Protein AF-A0A956C033-F1 (afdb_monomer_lite)

pLDDT: mean 90.78, std 7.64, range [58.97, 96.88]

Radius of gyration: 11.68 Å; chains: 1; bounding box: 32×24×28 Å

Foldseek 3Di:
DALVLLVVLCVVVVNPLLSSLQVQLQVVCVVVVHPNDGGDLVSSQVSSQVSQVNVVHDRDDSVVSVVVVVVVVD

Structure (mmCIF, N/CA/C/O backbone):
data_AF-A0A956C033-F1
#
_entry.id   AF-A0A956C033-F1
#
loop_
_atom_site.group_PDB
_atom_site.id
_atom_site.type_symbol
_atom_site.label_atom_id
_atom_site.label_alt_id
_atom_site.label_comp_id
_atom_site.label_asym_id
_atom_site.label_entity_id
_atom_site.label_seq_id
_atom_site.pdbx_PDB_ins_code
_atom_site.Cartn_x
_atom_site.Cartn_y
_atom_site.Cartn_z
_atom_site.occupancy
_atom_site.B_iso_or_equiv
_atom_site.auth_seq_id
_atom_site.auth_com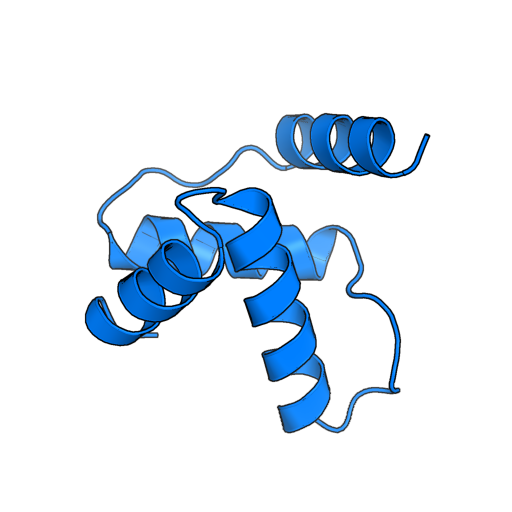p_id
_atom_site.auth_asym_id
_atom_site.auth_atom_id
_atom_site.pdbx_PDB_model_num
ATOM 1 N N . MET A 1 1 ? -12.446 -0.681 -6.847 1.00 84.81 1 MET A N 1
ATOM 2 C CA . MET A 1 1 ? -11.968 -1.519 -5.739 1.00 84.81 1 MET A CA 1
ATOM 3 C C . MET A 1 1 ? -13.039 -1.584 -4.674 1.00 84.81 1 MET A C 1
ATOM 5 O O . MET A 1 1 ? -13.550 -0.540 -4.273 1.00 84.81 1 MET A O 1
ATOM 9 N N . SER A 1 2 ? -13.403 -2.799 -4.296 1.00 94.75 2 SER A N 1
ATOM 10 C CA . SER A 1 2 ? -14.335 -3.146 -3.225 1.00 94.75 2 SER A CA 1
ATOM 11 C C . SER A 1 2 ? -13.627 -3.223 -1.864 1.00 94.75 2 SER A C 1
ATOM 13 O O . SER A 1 2 ? -12.397 -3.182 -1.789 1.00 94.75 2 SER A O 1
ATOM 15 N N . LEU A 1 3 ? -14.405 -3.328 -0.780 1.00 94.81 3 LEU A N 1
ATOM 16 C CA . LEU A 1 3 ? -13.865 -3.550 0.565 1.00 94.81 3 LEU A CA 1
ATOM 17 C C . LEU A 1 3 ? -13.173 -4.917 0.677 1.00 94.81 3 LEU A C 1
ATOM 19 O O . LEU A 1 3 ? -12.092 -4.996 1.245 1.00 94.81 3 LEU A O 1
ATOM 23 N N . GLU A 1 4 ? -13.769 -5.965 0.110 1.00 96.56 4 GLU A N 1
ATOM 24 C CA . GLU A 1 4 ? -13.239 -7.336 0.146 1.00 96.56 4 GLU A CA 1
ATOM 25 C C . GLU A 1 4 ? -11.864 -7.426 -0.524 1.00 96.56 4 GLU A C 1
ATOM 27 O O . GLU A 1 4 ? -10.927 -7.960 0.063 1.00 96.56 4 GLU A O 1
ATOM 32 N N . GLU A 1 5 ? -11.705 -6.815 -1.702 1.00 94.88 5 GLU A N 1
ATOM 33 C CA . GLU A 1 5 ? -10.405 -6.726 -2.378 1.00 94.88 5 GLU A CA 1
ATOM 34 C C . GLU A 1 5 ? -9.376 -5.976 -1.523 1.00 94.88 5 GLU A C 1
ATOM 36 O O . GLU A 1 5 ? -8.237 -6.417 -1.392 1.00 94.88 5 GLU A O 1
ATOM 41 N N . ALA A 1 6 ? -9.768 -4.854 -0.908 1.00 94.44 6 ALA A N 1
ATOM 42 C CA . ALA A 1 6 ? -8.866 -4.069 -0.069 1.00 94.44 6 ALA A CA 1
ATOM 43 C C . ALA A 1 6 ? -8.382 -4.853 1.160 1.00 94.44 6 ALA A C 1
ATOM 45 O O . ALA A 1 6 ? -7.216 -4.740 1.539 1.00 94.44 6 ALA A O 1
ATOM 46 N N . LEU A 1 7 ? -9.270 -5.641 1.773 1.00 95.56 7 LEU A N 1
ATOM 47 C CA . LEU A 1 7 ? -8.932 -6.511 2.896 1.00 95.56 7 LEU A CA 1
ATOM 48 C C . LEU A 1 7 ? -8.009 -7.648 2.459 1.00 95.56 7 LEU A C 1
ATOM 50 O O . LEU A 1 7 ? -7.015 -7.880 3.131 1.00 95.56 7 LEU A O 1
ATOM 54 N N . ALA A 1 8 ? -8.245 -8.268 1.301 1.00 96.88 8 ALA A N 1
ATOM 55 C CA . ALA A 1 8 ? -7.369 -9.320 0.7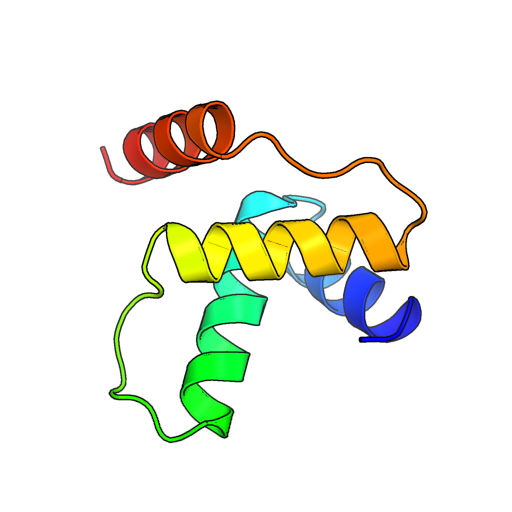87 1.00 96.88 8 ALA A CA 1
ATOM 56 C C . ALA A 1 8 ? -5.917 -8.842 0.585 1.00 96.88 8 ALA A C 1
ATOM 58 O O . ALA A 1 8 ? -4.979 -9.538 0.976 1.00 96.88 8 ALA A O 1
ATOM 59 N N . TYR A 1 9 ? -5.714 -7.634 0.039 1.00 96.69 9 TYR A N 1
ATOM 60 C CA . TYR A 1 9 ? -4.369 -7.056 -0.079 1.00 96.69 9 TYR A CA 1
ATOM 61 C C . TYR A 1 9 ? -3.727 -6.795 1.288 1.00 96.69 9 TYR A C 1
ATOM 63 O O . TYR A 1 9 ? -2.540 -7.063 1.462 1.00 96.69 9 TYR A O 1
ATOM 71 N N . LEU A 1 10 ? -4.492 -6.301 2.264 1.00 95.94 10 LEU A N 1
ATOM 72 C CA . LEU A 1 10 ? -3.982 -6.052 3.615 1.00 95.94 10 LEU A CA 1
ATOM 73 C C . LEU A 1 10 ? -3.645 -7.342 4.355 1.00 95.94 10 LEU A C 1
ATOM 75 O O . LEU A 1 10 ? -2.596 -7.403 4.986 1.00 95.94 10 LEU A O 1
ATOM 79 N N . ASP A 1 11 ? -4.485 -8.366 4.239 1.00 96.44 11 ASP A N 1
ATOM 80 C CA . ASP A 1 11 ? -4.242 -9.679 4.832 1.00 96.44 11 ASP A CA 1
ATOM 81 C C . ASP A 1 11 ? -2.976 -10.306 4.238 1.00 96.44 11 ASP A C 1
ATOM 83 O O . ASP A 1 11 ? -2.121 -10.792 4.976 1.00 96.44 11 ASP A O 1
ATOM 87 N N . SER A 1 12 ? -2.792 -10.210 2.914 1.00 94.94 12 SER A N 1
ATOM 88 C CA . SER A 1 12 ? -1.570 -10.681 2.242 1.00 94.94 12 SER A CA 1
ATOM 89 C C . SER A 1 12 ? -0.309 -9.907 2.643 1.00 94.94 12 SER A C 1
ATOM 91 O O . SER A 1 12 ? 0.797 -10.428 2.530 1.00 94.94 12 SER A O 1
ATOM 93 N N . ALA A 1 13 ? -0.482 -8.670 3.110 1.00 95.12 13 ALA A N 1
ATOM 94 C CA . ALA A 1 13 ? 0.584 -7.790 3.569 1.00 95.12 13 ALA A CA 1
ATOM 95 C C . ALA A 1 13 ? 0.738 -7.790 5.100 1.00 95.12 13 ALA A C 1
ATOM 97 O O . ALA A 1 13 ? 1.408 -6.910 5.635 1.00 95.12 13 ALA A O 1
ATOM 98 N N . GLU A 1 14 ? 0.089 -8.716 5.814 1.00 94.56 14 GLU A N 1
ATOM 99 C CA . GLU A 1 14 ? 0.125 -8.803 7.283 1.00 94.56 14 GLU A CA 1
ATOM 100 C C . GLU A 1 14 ? -0.266 -7.478 7.979 1.00 94.56 14 GLU A C 1
ATOM 102 O O . GLU A 1 14 ? 0.239 -7.118 9.042 1.00 94.56 14 GLU A O 1
ATOM 107 N N . GLY A 1 15 ? -1.176 -6.719 7.361 1.00 92.06 15 GLY A N 1
ATOM 108 C CA . GLY A 1 15 ? -1.634 -5.413 7.836 1.00 92.06 15 GLY A CA 1
ATOM 109 C C . GLY A 1 15 ? -0.729 -4.228 7.473 1.00 92.06 15 GLY A C 1
ATOM 110 O O . GLY A 1 15 ? -1.071 -3.089 7.803 1.00 92.06 15 GLY A O 1
ATOM 111 N N . ASP A 1 16 ? 0.388 -4.439 6.771 1.00 93.81 16 ASP A N 1
ATOM 112 C CA . ASP A 1 16 ? 1.241 -3.358 6.271 1.00 93.81 16 ASP A CA 1
ATOM 113 C C . ASP A 1 16 ? 0.572 -2.641 5.087 1.00 93.81 16 ASP A C 1
ATOM 115 O O . ASP A 1 16 ? 0.639 -3.073 3.934 1.00 93.81 16 ASP A O 1
ATOM 119 N N . GLU A 1 17 ? -0.062 -1.499 5.369 1.00 93.88 17 GLU A N 1
ATOM 120 C CA . GLU A 1 17 ? -0.784 -0.713 4.362 1.00 93.88 17 GLU A CA 1
ATOM 121 C C . GLU A 1 17 ? 0.095 -0.273 3.186 1.00 93.88 17 GLU A C 1
ATOM 123 O O . GLU A 1 17 ? -0.394 -0.175 2.060 1.00 93.88 17 GLU A O 1
ATOM 128 N N . LEU A 1 18 ? 1.378 0.005 3.425 1.00 94.19 18 LEU A N 1
ATOM 129 C CA . LEU A 1 18 ? 2.273 0.488 2.379 1.00 94.19 18 LEU A CA 1
ATOM 130 C C . LEU A 1 18 ? 2.764 -0.668 1.499 1.00 94.19 18 LEU A C 1
ATOM 132 O O . LEU A 1 18 ? 2.878 -0.495 0.287 1.00 94.19 18 LEU A O 1
ATOM 136 N N . ALA A 1 19 ? 2.978 -1.855 2.074 1.00 94.75 19 ALA A N 1
ATOM 137 C CA . ALA A 1 19 ? 3.257 -3.063 1.297 1.00 94.75 19 ALA A CA 1
ATOM 138 C C . ALA A 1 19 ? 2.029 -3.505 0.480 1.00 94.75 19 ALA A C 1
ATOM 140 O O . ALA A 1 19 ? 2.159 -3.800 -0.708 1.00 94.75 19 ALA A O 1
ATOM 141 N N . ALA A 1 20 ? 0.830 -3.452 1.070 1.00 96.50 20 ALA A N 1
ATOM 142 C CA . ALA A 1 20 ? -0.428 -3.704 0.368 1.00 96.50 20 ALA A CA 1
ATOM 143 C C . ALA A 1 20 ? -0.635 -2.726 -0.800 1.00 96.50 20 ALA A C 1
ATOM 145 O O . ALA A 1 20 ? -1.007 -3.134 -1.900 1.00 96.50 20 ALA A O 1
ATOM 146 N N . ALA A 1 21 ? -0.360 -1.435 -0.587 1.00 96.06 21 ALA A N 1
ATOM 147 C CA . ALA A 1 21 ? -0.452 -0.419 -1.632 1.00 96.06 21 ALA A CA 1
ATOM 148 C C . ALA A 1 21 ? 0.547 -0.665 -2.767 1.00 96.06 21 ALA A C 1
ATOM 150 O O . ALA A 1 21 ? 0.193 -0.525 -3.935 1.00 96.06 21 ALA A O 1
ATOM 151 N N . PHE A 1 22 ? 1.777 -1.062 -2.437 1.00 95.00 22 PHE A N 1
ATOM 152 C CA . PHE A 1 22 ? 2.794 -1.397 -3.429 1.00 95.00 22 PHE A CA 1
ATOM 153 C C . PHE A 1 22 ? 2.389 -2.615 -4.272 1.00 95.00 22 PHE A C 1
ATOM 155 O O . PHE A 1 22 ? 2.473 -2.570 -5.499 1.00 95.00 22 PHE A O 1
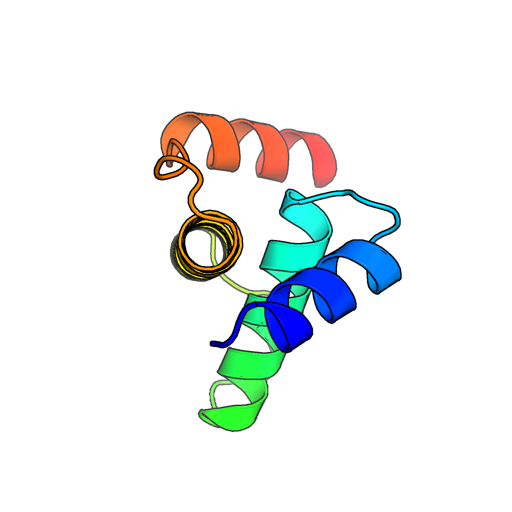ATOM 162 N N . ALA A 1 23 ? 1.889 -3.677 -3.633 1.00 95.12 23 ALA A N 1
ATOM 163 C CA . ALA A 1 23 ? 1.387 -4.864 -4.322 1.00 95.12 23 ALA A CA 1
ATOM 164 C C . ALA A 1 23 ? 0.210 -4.525 -5.251 1.00 95.12 23 ALA A C 1
ATOM 166 O O . ALA A 1 23 ? 0.241 -4.867 -6.431 1.00 95.12 23 ALA A O 1
ATOM 167 N N . LEU A 1 24 ? -0.771 -3.765 -4.754 1.00 95.38 24 LEU A N 1
ATOM 168 C CA . LEU A 1 24 ? -1.910 -3.307 -5.549 1.00 95.38 24 LEU A CA 1
ATOM 169 C C . LEU A 1 24 ? -1.471 -2.451 -6.746 1.00 95.38 24 LEU A C 1
ATOM 171 O O . LEU A 1 24 ? -2.001 -2.617 -7.843 1.00 95.38 24 LEU A O 1
ATOM 175 N N . ALA A 1 25 ? -0.521 -1.533 -6.560 1.00 95.06 25 ALA A N 1
ATOM 176 C CA . ALA A 1 25 ? -0.008 -0.706 -7.650 1.00 95.06 25 ALA A CA 1
ATOM 177 C C . ALA A 1 25 ? 0.673 -1.560 -8.733 1.00 95.06 25 ALA A C 1
ATOM 179 O O . ALA A 1 25 ? 0.397 -1.390 -9.918 1.00 95.06 25 ALA A O 1
ATOM 180 N N . ARG A 1 26 ? 1.484 -2.546 -8.333 1.00 93.44 26 ARG A N 1
ATOM 181 C CA . ARG A 1 26 ? 2.150 -3.469 -9.263 1.00 93.44 26 ARG A CA 1
ATOM 182 C C . ARG A 1 26 ? 1.155 -4.313 -10.057 1.00 93.44 26 ARG A C 1
ATOM 184 O O . ARG A 1 26 ? 1.310 -4.474 -11.270 1.00 93.44 26 ARG A O 1
ATOM 191 N N . ASP A 1 27 ? 0.137 -4.842 -9.390 1.00 92.94 27 ASP A N 1
ATOM 192 C CA . ASP A 1 27 ? -0.877 -5.675 -10.035 1.00 92.94 27 ASP A CA 1
ATOM 193 C C . ASP A 1 27 ? -1.696 -4.847 -11.035 1.00 92.94 27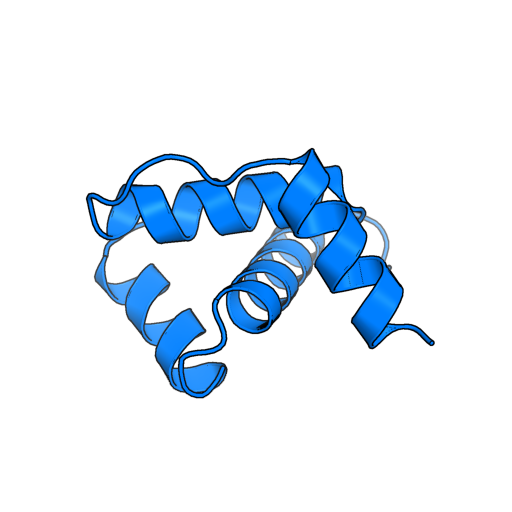 ASP A C 1
ATOM 195 O O . ASP A 1 27 ? -1.948 -5.290 -12.155 1.00 92.94 27 ASP A O 1
ATOM 199 N N . ARG A 1 28 ? -2.022 -3.594 -10.690 1.00 91.81 28 ARG A N 1
ATOM 200 C CA . ARG A 1 28 ? -2.668 -2.652 -11.614 1.00 91.81 28 ARG A CA 1
ATOM 201 C C . ARG A 1 28 ? -1.803 -2.335 -12.831 1.00 91.81 28 ARG A C 1
ATOM 203 O O . ARG A 1 28 ? -2.305 -2.435 -13.945 1.00 91.81 28 ARG A O 1
ATOM 210 N N . ASN A 1 29 ? -0.521 -2.031 -12.639 1.00 90.69 29 ASN A N 1
ATOM 211 C CA . ASN A 1 29 ? 0.407 -1.773 -13.745 1.00 90.69 29 ASN A CA 1
ATOM 212 C C . ASN A 1 29 ? 0.508 -2.984 -14.686 1.00 90.69 29 ASN A C 1
ATOM 214 O O . ASN A 1 29 ? 0.522 -2.829 -15.906 1.00 90.69 29 ASN A O 1
ATOM 218 N N . SER A 1 30 ? 0.504 -4.194 -14.117 1.00 88.94 30 SER A N 1
ATOM 219 C CA . SER A 1 30 ? 0.521 -5.447 -14.880 1.00 88.94 30 SER A CA 1
ATOM 220 C C . SER A 1 30 ? -0.750 -5.634 -15.719 1.00 88.94 30 SER A C 1
ATOM 222 O O . SER A 1 30 ? -0.670 -6.070 -16.866 1.00 88.94 30 SER A O 1
ATOM 224 N N . LEU A 1 31 ? -1.921 -5.284 -15.174 1.00 88.19 31 LEU A N 1
ATOM 225 C CA . LEU A 1 31 ? -3.207 -5.347 -15.882 1.00 88.19 31 LEU A CA 1
ATOM 226 C C . LEU A 1 31 ? -3.343 -4.275 -16.970 1.00 88.19 31 LEU A C 1
ATOM 228 O O . LEU A 1 31 ? -3.910 -4.551 -18.025 1.00 88.19 31 LEU A O 1
ATOM 232 N N . ASP A 1 32 ? -2.797 -3.081 -16.733 1.00 85.00 32 ASP A N 1
ATOM 233 C CA . ASP A 1 32 ? -2.807 -1.967 -17.689 1.00 85.00 32 ASP A CA 1
ATOM 234 C C . ASP A 1 32 ? -1.764 -2.150 -18.816 1.00 85.00 32 ASP A C 1
ATOM 236 O O . ASP A 1 32 ? -1.651 -1.311 -19.712 1.00 85.00 32 ASP A O 1
ATOM 240 N N . GLY A 1 33 ? -1.006 -3.256 -18.805 1.00 81.81 33 GLY A N 1
ATOM 241 C CA . GLY A 1 33 ? 0.024 -3.559 -19.802 1.00 81.81 33 GLY A CA 1
ATOM 242 C C . GLY A 1 33 ? 1.223 -2.610 -19.746 1.00 81.81 33 GLY A C 1
ATOM 243 O O . GLY A 1 33 ? 2.000 -2.541 -20.702 1.00 81.81 33 GLY A O 1
ATOM 244 N N . ALA A 1 34 ? 1.370 -1.867 -18.645 1.00 75.81 34 ALA A N 1
ATOM 245 C CA . ALA A 1 34 ? 2.540 -1.046 -18.392 1.00 75.81 34 ALA A CA 1
ATOM 246 C C . ALA A 1 34 ? 3.779 -1.941 -18.225 1.00 75.81 34 ALA A C 1
ATOM 248 O O . ALA A 1 34 ? 3.680 -3.127 -17.898 1.00 75.81 34 ALA A O 1
ATOM 249 N N . ALA A 1 35 ? 4.962 -1.381 -18.494 1.00 65.25 35 ALA A N 1
ATOM 250 C CA . ALA A 1 35 ? 6.217 -2.118 -18.400 1.00 65.25 35 ALA A CA 1
ATOM 251 C C . ALA A 1 35 ? 6.359 -2.801 -17.029 1.00 65.25 35 ALA A C 1
ATOM 253 O O . ALA A 1 35 ? 5.991 -2.231 -16.004 1.00 65.25 35 ALA A O 1
ATOM 254 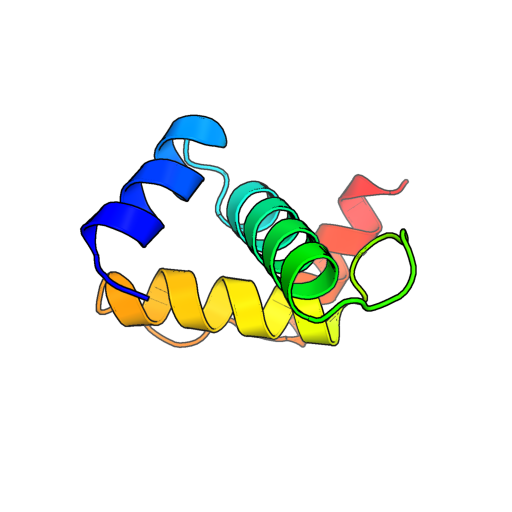N N . VAL A 1 36 ? 6.925 -4.014 -17.027 1.00 64.38 36 VAL A N 1
ATOM 255 C CA . VAL A 1 36 ? 7.239 -4.789 -15.818 1.00 64.38 36 VAL A CA 1
ATOM 256 C C . VAL A 1 36 ? 8.307 -4.032 -15.024 1.00 64.38 36 VAL A C 1
ATOM 258 O O . VAL A 1 36 ? 9.504 -4.208 -15.240 1.00 64.38 36 VAL A O 1
ATOM 261 N N . GLY A 1 37 ? 7.866 -3.126 -14.160 1.00 76.31 37 GLY A N 1
ATOM 262 C CA . GLY A 1 37 ? 8.705 -2.247 -13.360 1.00 76.31 37 GLY A CA 1
ATOM 263 C C . GLY A 1 37 ? 8.115 -2.046 -11.972 1.00 76.31 37 GLY A C 1
ATOM 264 O O . GLY A 1 37 ? 6.941 -2.336 -11.727 1.00 76.31 37 GLY A O 1
ATOM 265 N N . GLU A 1 38 ? 8.950 -1.584 -11.046 1.00 86.94 38 GLU A N 1
ATOM 266 C CA . GLU A 1 38 ? 8.477 -1.195 -9.722 1.00 86.94 38 GLU A CA 1
ATOM 267 C C . GLU A 1 38 ? 7.541 0.014 -9.834 1.00 86.94 38 GLU A C 1
ATOM 269 O O . GLU A 1 38 ? 7.865 0.951 -10.572 1.00 86.94 38 GLU A O 1
ATOM 274 N N . PRO A 1 39 ? 6.404 0.012 -9.115 1.00 91.38 39 PRO A N 1
ATOM 275 C CA . PRO A 1 39 ? 5.508 1.152 -9.092 1.00 91.38 39 PRO A CA 1
ATOM 276 C C . PRO A 1 39 ? 6.207 2.426 -8.636 1.00 91.38 39 PRO A C 1
ATOM 278 O O . PRO A 1 39 ? 6.969 2.425 -7.662 1.00 91.38 39 PRO A O 1
ATOM 281 N N . ASP A 1 40 ? 5.902 3.532 -9.303 1.00 91.50 40 ASP A N 1
ATOM 282 C CA . ASP A 1 40 ? 6.411 4.830 -8.888 1.00 91.50 40 ASP A CA 1
ATOM 283 C C . ASP A 1 40 ? 5.684 5.343 -7.620 1.00 91.50 40 ASP A C 1
ATOM 285 O O . ASP A 1 40 ? 4.624 4.839 -7.227 1.00 91.50 40 ASP A O 1
ATOM 289 N N . PRO A 1 41 ? 6.218 6.364 -6.922 1.00 92.81 41 PRO A N 1
ATOM 290 C CA . PRO A 1 41 ? 5.583 6.867 -5.706 1.00 92.81 41 PRO A CA 1
ATOM 291 C C . PRO A 1 41 ? 4.151 7.396 -5.895 1.00 92.81 41 PRO A C 1
ATOM 293 O O . PRO A 1 41 ? 3.378 7.382 -4.937 1.00 92.81 41 PRO A O 1
ATOM 296 N N . ALA A 1 42 ? 3.790 7.897 -7.079 1.00 93.44 42 ALA A N 1
ATOM 297 C CA . ALA A 1 42 ? 2.438 8.371 -7.364 1.00 93.44 42 ALA A CA 1
ATOM 298 C C . ALA A 1 42 ? 1.465 7.197 -7.526 1.00 93.44 42 ALA A C 1
ATOM 300 O O . ALA A 1 42 ? 0.359 7.243 -6.985 1.00 93.44 42 ALA A O 1
ATOM 301 N N . GLU A 1 43 ? 1.894 6.124 -8.183 1.00 94.56 43 GLU A N 1
ATOM 302 C CA . GLU A 1 43 ? 1.133 4.882 -8.320 1.00 94.56 43 GLU A CA 1
ATOM 303 C C . GLU A 1 43 ? 0.896 4.219 -6.956 1.00 94.56 43 GLU A C 1
ATOM 305 O O . GLU A 1 43 ? -0.242 3.864 -6.629 1.00 94.56 43 GLU A O 1
ATOM 310 N N . VAL A 1 44 ? 1.929 4.145 -6.105 1.00 95.31 44 VAL A N 1
ATOM 311 C CA . VAL A 1 44 ? 1.797 3.629 -4.729 1.00 95.31 44 VAL A CA 1
ATOM 312 C C . VAL A 1 44 ? 0.851 4.499 -3.900 1.00 95.31 44 VAL A C 1
ATOM 314 O O . VAL A 1 44 ? 0.004 3.979 -3.172 1.00 95.31 44 VAL A O 1
ATOM 317 N N . HIS A 1 45 ? 0.939 5.827 -4.016 1.00 95.88 45 HIS A N 1
ATOM 318 C CA . HIS A 1 45 ? 0.031 6.725 -3.296 1.00 95.88 45 HIS A CA 1
ATOM 319 C C . HIS A 1 45 ? -1.416 6.564 -3.745 1.00 95.88 45 HIS A C 1
ATOM 321 O O . HIS A 1 45 ? -2.318 6.523 -2.904 1.00 95.88 45 HIS A O 1
ATOM 327 N N . HIS A 1 46 ? -1.639 6.431 -5.051 1.00 95.19 46 HIS A N 1
ATOM 328 C CA . HIS A 1 46 ? -2.967 6.197 -5.594 1.00 95.19 46 HIS A CA 1
ATOM 329 C C . HIS A 1 46 ? -3.545 4.872 -5.086 1.00 95.19 46 HIS A C 1
ATOM 331 O O . HIS A 1 46 ? -4.684 4.835 -4.616 1.00 95.19 46 HIS A O 1
ATOM 337 N N . ALA A 1 47 ? -2.750 3.800 -5.094 1.00 96.31 47 ALA A N 1
ATOM 338 C CA . ALA A 1 47 ? -3.143 2.512 -4.535 1.00 96.31 47 ALA A CA 1
ATOM 339 C C . ALA A 1 47 ? -3.464 2.608 -3.032 1.00 96.31 47 ALA A C 1
ATOM 341 O O . ALA A 1 47 ? -4.510 2.127 -2.589 1.00 96.31 47 ALA A O 1
ATOM 342 N N . LEU A 1 48 ? -2.640 3.314 -2.253 1.00 95.94 48 LEU A N 1
ATOM 343 C CA . LEU A 1 48 ? -2.884 3.544 -0.829 1.00 95.94 48 LEU A CA 1
ATOM 344 C C . LEU A 1 48 ? -4.174 4.344 -0.592 1.00 95.94 48 LEU A C 1
ATOM 346 O O . LEU A 1 48 ? -4.947 4.037 0.316 1.00 95.94 48 LEU A O 1
ATOM 350 N N . PHE A 1 49 ? -4.445 5.349 -1.426 1.00 96.19 49 PHE A N 1
ATOM 351 C CA . PHE A 1 49 ? -5.699 6.094 -1.389 1.00 96.19 49 PHE A CA 1
ATOM 352 C C . PHE A 1 49 ? -6.900 5.181 -1.637 1.00 96.19 49 PHE A C 1
ATOM 354 O O . PHE A 1 49 ? -7.882 5.259 -0.897 1.00 96.19 49 PHE A O 1
ATOM 361 N N . LEU A 1 50 ? -6.825 4.292 -2.631 1.00 96.06 50 LEU A N 1
ATOM 362 C CA . LEU A 1 50 ? -7.893 3.337 -2.913 1.00 96.06 50 LEU A CA 1
ATOM 363 C C . LEU A 1 50 ? -8.128 2.398 -1.721 1.00 96.06 50 LEU A C 1
ATOM 365 O O . LEU A 1 50 ? -9.285 2.198 -1.344 1.00 96.06 50 LEU A O 1
ATOM 369 N N . LEU A 1 51 ? -7.064 1.865 -1.104 1.00 95.88 51 LEU A N 1
ATOM 370 C CA . LEU A 1 51 ? -7.161 0.948 0.045 1.00 95.88 51 LEU A CA 1
ATOM 371 C C . LEU A 1 51 ? -7.864 1.615 1.224 1.00 95.88 51 LEU A C 1
ATOM 373 O O . LEU A 1 51 ? -8.782 1.049 1.821 1.00 95.88 51 LEU A O 1
ATOM 377 N N . ARG A 1 52 ? -7.479 2.856 1.528 1.00 95.06 52 ARG A N 1
ATOM 378 C CA . ARG A 1 52 ? -8.075 3.633 2.619 1.00 95.06 52 ARG A CA 1
ATOM 379 C C . ARG A 1 52 ? -9.513 4.033 2.307 1.00 95.06 52 ARG A C 1
ATOM 381 O O . ARG A 1 52 ? -10.381 3.855 3.158 1.00 95.06 52 ARG A O 1
ATOM 388 N N . ARG A 1 53 ? -9.799 4.467 1.075 1.00 96.62 53 ARG A N 1
ATOM 389 C CA . ARG A 1 53 ? -11.156 4.817 0.628 1.00 96.62 53 ARG A CA 1
ATOM 390 C C . ARG A 1 53 ? -12.120 3.637 0.748 1.00 96.62 53 ARG A C 1
ATOM 392 O O . ARG A 1 53 ? -13.227 3.825 1.241 1.00 96.62 53 ARG A O 1
ATOM 399 N N . ALA A 1 54 ? -11.713 2.439 0.325 1.00 95.75 54 ALA A N 1
ATOM 400 C CA . ALA A 1 54 ? -12.540 1.232 0.421 1.00 95.75 54 ALA A CA 1
ATOM 401 C C . ALA A 1 54 ? -12.881 0.864 1.878 1.00 95.75 54 ALA A C 1
ATOM 403 O O . ALA A 1 54 ? -13.949 0.320 2.141 1.00 95.75 54 ALA A O 1
ATOM 404 N N . ARG A 1 55 ? -12.008 1.231 2.824 1.00 94.94 55 ARG A N 1
ATOM 405 C CA . ARG A 1 55 ? -12.172 1.038 4.275 1.00 94.94 55 ARG A CA 1
ATOM 406 C C . ARG A 1 55 ? -12.845 2.214 4.993 1.00 94.94 55 ARG A C 1
ATOM 408 O O . ARG A 1 55 ? -12.920 2.208 6.217 1.00 94.94 55 ARG A O 1
ATOM 415 N N . GLY A 1 56 ? -13.299 3.239 4.267 1.00 94.94 56 GLY A N 1
ATOM 416 C CA . GLY A 1 56 ? -13.887 4.447 4.861 1.00 94.94 56 GLY A CA 1
ATOM 41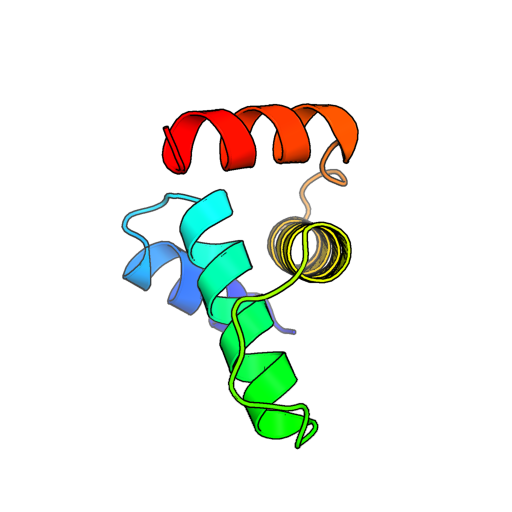7 C C . GLY A 1 56 ? -12.890 5.324 5.631 1.00 94.94 56 GLY A C 1
ATOM 418 O O . GLY A 1 56 ? -13.296 6.149 6.445 1.00 94.94 56 GLY A O 1
ATOM 419 N N . LEU A 1 57 ? -11.588 5.148 5.393 1.00 94.06 57 LEU A N 1
ATOM 420 C CA . LEU A 1 57 ? -10.518 5.923 6.012 1.00 94.06 57 LEU A CA 1
ATOM 421 C C . LEU A 1 57 ? -10.190 7.178 5.195 1.00 94.06 57 LEU A C 1
ATOM 423 O O . LEU A 1 57 ? -10.454 7.270 3.994 1.00 94.06 57 LEU A O 1
ATOM 427 N N . SER A 1 58 ? -9.569 8.148 5.860 1.00 92.31 58 SER A N 1
ATOM 428 C CA . SER A 1 58 ? -9.094 9.383 5.244 1.00 92.31 58 SER A CA 1
ATOM 429 C C . SER A 1 58 ? -7.945 9.147 4.258 1.00 92.31 58 SER A C 1
ATOM 431 O O . SER A 1 58 ? -7.193 8.172 4.343 1.00 92.31 58 SER A O 1
ATOM 433 N N . ALA A 1 59 ? -7.809 10.071 3.304 1.00 90.94 59 ALA A N 1
ATOM 434 C CA . ALA A 1 59 ? -6.772 10.009 2.284 1.00 90.94 59 ALA A CA 1
ATOM 435 C C . ALA A 1 59 ? -5.359 10.033 2.908 1.00 90.94 59 ALA A C 1
ATOM 437 O O . ALA A 1 59 ? -5.119 10.759 3.878 1.00 90.94 59 ALA A O 1
ATOM 438 N N . PRO A 1 60 ? -4.407 9.259 2.361 1.00 90.81 60 PRO A N 1
ATOM 439 C CA . PRO A 1 60 ? -3.031 9.255 2.836 1.00 90.81 60 PRO A CA 1
ATOM 440 C C . PRO A 1 60 ? -2.278 10.526 2.429 1.00 90.81 60 PRO A C 1
ATOM 442 O O . PRO A 1 60 ? -2.490 11.081 1.350 1.00 90.81 60 PRO A O 1
ATOM 445 N N . SER A 1 61 ? -1.337 10.952 3.274 1.00 91.88 61 SER A N 1
ATOM 446 C CA . SER A 1 61 ? -0.393 12.018 2.929 1.00 91.88 61 SER A CA 1
ATOM 447 C C . SER A 1 61 ? 0.660 11.499 1.951 1.00 91.88 61 SER A C 1
ATOM 449 O O . SER A 1 61 ? 1.325 10.497 2.225 1.00 91.88 61 SER A O 1
ATOM 451 N N . PHE A 1 62 ? 0.820 12.198 0.826 1.00 90.38 62 PHE A N 1
ATOM 452 C CA . PHE A 1 62 ? 1.812 11.862 -0.196 1.00 90.38 62 PHE A CA 1
ATOM 453 C C . PHE A 1 62 ? 3.244 12.004 0.326 1.00 90.38 62 PHE A C 1
ATOM 455 O O . PHE A 1 62 ? 4.056 11.093 0.171 1.00 90.38 62 PHE A O 1
ATOM 462 N N . ASP A 1 63 ? 3.544 13.115 1.001 1.00 92.00 63 ASP A N 1
ATOM 463 C CA . ASP A 1 63 ? 4.891 13.394 1.503 1.00 92.00 63 ASP A CA 1
ATOM 464 C C . ASP A 1 63 ? 5.318 12.385 2.569 1.00 92.00 63 ASP A C 1
ATOM 466 O O . ASP A 1 63 ? 6.431 11.858 2.517 1.00 92.00 63 ASP A O 1
ATOM 470 N N . LEU A 1 64 ? 4.412 12.047 3.493 1.00 86.81 64 LEU A N 1
ATOM 471 C CA . LEU A 1 64 ? 4.686 11.051 4.527 1.00 86.81 64 LEU A CA 1
ATOM 472 C C . LEU A 1 64 ? 4.945 9.669 3.914 1.00 86.81 64 LEU A C 1
ATOM 474 O O . LEU A 1 64 ? 5.919 9.009 4.274 1.00 86.81 64 LEU A O 1
ATOM 478 N N . MET A 1 65 ? 4.115 9.259 2.950 1.00 91.44 65 MET A N 1
ATOM 479 C CA . MET A 1 65 ? 4.288 7.992 2.239 1.00 91.44 65 MET A CA 1
ATOM 480 C C . MET A 1 65 ? 5.640 7.938 1.511 1.00 91.44 65 MET A C 1
ATOM 482 O O . MET A 1 65 ? 6.338 6.928 1.576 1.00 91.44 65 MET A O 1
ATOM 486 N N . ARG A 1 66 ? 6.071 9.033 0.867 1.00 90.19 66 ARG A N 1
ATOM 487 C CA . ARG A 1 66 ? 7.379 9.095 0.190 1.00 90.19 66 ARG A CA 1
ATOM 488 C C . ARG A 1 66 ? 8.553 8.920 1.146 1.00 90.19 66 ARG A C 1
ATOM 490 O O . ARG A 1 66 ? 9.530 8.269 0.780 1.00 90.19 66 ARG A O 1
ATOM 497 N N . VAL A 1 67 ? 8.482 9.496 2.346 1.00 88.94 67 VAL A N 1
ATOM 498 C CA . VAL A 1 67 ? 9.515 9.304 3.378 1.00 88.94 67 VAL A CA 1
ATOM 499 C C . VAL A 1 67 ? 9.568 7.839 3.813 1.00 88.94 67 VAL A C 1
ATOM 501 O O . VAL A 1 67 ? 10.654 7.268 3.880 1.00 88.94 67 VAL A O 1
ATOM 504 N N . GLN A 1 68 ? 8.411 7.213 4.038 1.00 87.88 68 GLN A N 1
ATOM 505 C CA . GLN A 1 68 ? 8.326 5.802 4.426 1.00 87.88 68 GLN A CA 1
ATOM 506 C C . GLN A 1 68 ? 8.860 4.858 3.339 1.00 87.88 68 GLN A C 1
ATOM 508 O O . GLN A 1 68 ? 9.600 3.934 3.662 1.00 87.88 68 GLN A O 1
ATOM 513 N N . LEU A 1 69 ? 8.558 5.112 2.060 1.00 86.62 69 LEU A N 1
ATOM 514 C CA . LEU A 1 69 ? 9.116 4.334 0.946 1.00 86.62 69 LEU A CA 1
ATOM 515 C C . LEU A 1 69 ? 10.641 4.445 0.881 1.00 86.62 69 LEU A C 1
ATOM 517 O O . LEU A 1 69 ? 11.327 3.435 0.778 1.00 86.62 69 LEU A O 1
ATOM 521 N N . ARG A 1 70 ? 11.183 5.664 0.993 1.00 87.50 70 ARG A N 1
ATOM 522 C CA . ARG A 1 70 ? 12.638 5.884 0.990 1.00 87.50 70 ARG A CA 1
ATOM 523 C C . ARG A 1 70 ? 13.335 5.167 2.140 1.00 87.50 70 ARG A C 1
ATOM 525 O O . ARG A 1 70 ? 14.406 4.618 1.932 1.00 87.50 70 ARG A O 1
ATOM 532 N N . ALA A 1 71 ? 12.727 5.161 3.324 1.00 85.88 71 ALA A N 1
ATOM 533 C CA . ALA A 1 71 ? 13.273 4.470 4.487 1.00 85.88 71 ALA A CA 1
ATOM 534 C C . ALA A 1 71 ? 13.294 2.940 4.328 1.00 85.88 71 ALA A C 1
ATOM 536 O O . ALA A 1 71 ? 14.125 2.294 4.948 1.00 85.88 71 ALA A O 1
ATOM 537 N N . ARG A 1 72 ? 12.399 2.361 3.515 1.00 80.25 72 ARG A N 1
ATOM 538 C CA . ARG A 1 72 ? 12.360 0.913 3.235 1.00 80.25 72 ARG A CA 1
ATOM 539 C C . ARG A 1 72 ? 13.335 0.467 2.143 1.00 80.25 72 ARG A C 1
ATOM 541 O O . ARG A 1 72 ? 13.613 -0.721 2.048 1.00 80.25 72 ARG A O 1
ATOM 548 N N . ALA A 1 73 ? 13.808 1.396 1.314 1.00 73.38 73 ALA A N 1
ATOM 549 C CA . ALA A 1 73 ? 14.751 1.126 0.229 1.00 73.38 73 ALA A CA 1
ATOM 550 C C . ALA A 1 73 ? 16.230 1.313 0.632 1.00 73.38 73 ALA A C 1
ATOM 552 O O . ALA A 1 73 ? 17.110 1.070 -0.192 1.00 73.38 73 ALA A O 1
ATOM 553 N N . ALA A 1 74 ? 16.492 1.792 1.854 1.00 58.97 74 ALA A N 1
ATOM 554 C CA . ALA A 1 74 ? 17.823 2.029 2.421 1.00 58.97 74 ALA A CA 1
ATOM 555 C C . ALA A 1 74 ? 18.230 0.890 3.362 1.00 58.97 74 ALA A C 1
ATOM 557 O O . ALA A 1 74 ? 19.436 0.559 3.372 1.00 58.97 74 ALA A O 1
#

Sequence (74 aa):
MSLEEALAYLDSAEGDELAAAFALARDRNSLDGAAVGEPDPAEVHHALFLLRRARGLSAPSFDLMRVQLRARAA

Secondary structure (DSSP, 8-state):
--HHHHHHHHHHTTT-HHHHHHHHHHHHHHHTT--S-PPPHHHHHHHHHHHHHHTTPPPPPHHHHHHHHHHH--